Protein AF-A0A257SZE4-F1 (afdb_monomer)

pLDDT: mean 93.96, std 8.44, range [52.41, 98.81]

Secondary structure (DSSP, 8-state):
-----SEETTEE--EEEEE-TTT--EEEEEEEE-SSEEEEEEE-SSSS-EEEEEEESS-HHHHHHHHHHHHHHHHHHHHT-

Mean predicted aligned error: 3.01 Å

Sequence (81 aa):
EAVKESELAGEPITAKLTKAPGNNASIGGLKVVAGSGWFAARPSGTENIYKIYAESFKDQAHLDAIVDEAQRIVNNALAGS

Structure (mmCIF, N/CA/C/O backbone):
data_AF-A0A257SZE4-F1
#
_entry.id   AF-A0A257SZE4-F1
#
loop_
_atom_site.group_PDB
_atom_site.id
_atom_site.type_symbol
_atom_site.label_atom_id
_atom_site.label_alt_id
_atom_site.label_comp_id
_atom_site.label_asym_id
_atom_site.label_entity_id
_atom_site.label_seq_id
_atom_site.pdbx_PDB_ins_code
_atom_site.Cartn_x
_atom_site.Cartn_y
_atom_site.Cartn_z
_atom_site.occupancy
_atom_site.B_iso_or_equiv
_atom_site.auth_seq_id
_atom_site.auth_comp_id
_atom_site.auth_asym_id
_atom_site.auth_atom_id
_atom_site.pdbx_PDB_model_num
ATOM 1 N N . GLU A 1 1 ? -2.344 11.670 -10.722 1.00 58.97 1 GLU A N 1
ATOM 2 C CA . GLU A 1 1 ? -3.596 11.509 -9.946 1.00 58.97 1 GLU A CA 1
ATOM 3 C C . GLU A 1 1 ? -4.214 10.105 -10.076 1.00 58.97 1 GLU A C 1
ATOM 5 O O . GLU A 1 1 ? -5.427 9.970 -10.105 1.00 58.97 1 GLU A O 1
ATOM 10 N N . ALA A 1 2 ? -3.417 9.028 -10.133 1.00 73.50 2 ALA A N 1
ATOM 11 C CA . ALA A 1 2 ? -3.958 7.699 -10.463 1.00 73.50 2 ALA A CA 1
ATOM 12 C C . ALA A 1 2 ? -4.766 7.027 -9.330 1.00 73.50 2 ALA A C 1
ATOM 14 O O . ALA A 1 2 ? -5.602 6.177 -9.605 1.00 73.50 2 ALA A O 1
A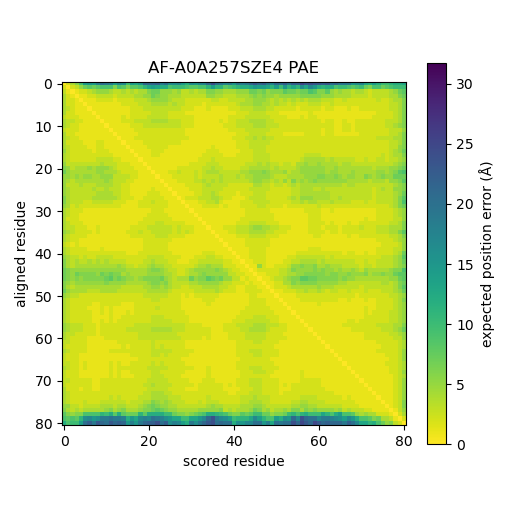TOM 15 N N . VAL A 1 3 ? -4.549 7.418 -8.069 1.00 86.19 3 VAL A N 1
ATOM 16 C CA . VAL A 1 3 ? -5.284 6.883 -6.909 1.00 86.19 3 VAL A CA 1
ATOM 17 C C . VAL A 1 3 ? -6.412 7.845 -6.550 1.00 86.19 3 VAL A C 1
ATOM 19 O O . VAL A 1 3 ? -6.142 8.938 -6.036 1.00 86.19 3 VAL A O 1
ATOM 22 N N . LYS A 1 4 ? -7.659 7.447 -6.808 1.00 90.56 4 LYS A N 1
ATOM 23 C CA . LYS A 1 4 ? -8.860 8.282 -6.603 1.00 90.56 4 LYS A CA 1
ATOM 24 C C . LYS A 1 4 ? -9.498 8.071 -5.235 1.00 90.56 4 LYS A C 1
ATOM 26 O O . LYS A 1 4 ? -10.180 8.953 -4.731 1.00 90.56 4 LYS A O 1
ATOM 31 N N . GLU A 1 5 ? -9.237 6.922 -4.635 1.00 93.88 5 GLU A N 1
ATOM 32 C CA . GLU A 1 5 ? -9.732 6.506 -3.336 1.00 93.88 5 GLU A CA 1
ATOM 33 C C . GLU A 1 5 ? -9.276 7.492 -2.250 1.00 93.88 5 GLU A C 1
ATOM 35 O O . GLU A 1 5 ? -8.150 8.010 -2.283 1.00 93.88 5 GLU A O 1
ATOM 40 N N . SER A 1 6 ? -10.174 7.788 -1.312 1.00 96.06 6 SER A N 1
ATOM 41 C CA . SER A 1 6 ? -9.930 8.667 -0.162 1.00 96.06 6 SER A CA 1
ATOM 42 C C . SER A 1 6 ? -9.608 7.899 1.117 1.00 96.06 6 SER A C 1
ATOM 44 O O . SER A 1 6 ? -9.113 8.499 2.067 1.00 96.06 6 SER A O 1
ATOM 46 N N . GLU A 1 7 ? -9.867 6.593 1.135 1.00 97.62 7 GLU A N 1
ATOM 47 C CA . GLU A 1 7 ? -9.722 5.721 2.298 1.00 97.62 7 GLU A CA 1
ATOM 48 C C . GLU A 1 7 ? -8.973 4.435 1.938 1.00 97.62 7 GLU A C 1
ATOM 50 O O . GLU A 1 7 ? -8.934 4.036 0.772 1.00 97.62 7 GLU A O 1
ATOM 55 N N . LEU A 1 8 ? -8.372 3.821 2.955 1.00 98.44 8 LEU A N 1
ATOM 56 C CA . LEU A 1 8 ? -7.746 2.506 2.920 1.00 98.44 8 LEU A CA 1
ATOM 57 C C . LEU A 1 8 ? -8.161 1.752 4.188 1.00 98.44 8 LEU A C 1
ATOM 59 O O . LEU A 1 8 ? -7.874 2.216 5.292 1.00 98.44 8 LEU A O 1
ATOM 63 N N . ALA A 1 9 ? -8.833 0.612 4.028 1.00 98.06 9 ALA A N 1
ATOM 64 C CA . ALA A 1 9 ? -9.358 -0.211 5.122 1.00 98.06 9 ALA A CA 1
ATOM 65 C C . ALA A 1 9 ? -10.236 0.584 6.119 1.00 98.06 9 ALA A C 1
ATOM 67 O O . ALA A 1 9 ? -10.151 0.421 7.337 1.00 98.06 9 ALA A O 1
ATOM 68 N N . GLY A 1 10 ? -11.079 1.477 5.586 1.00 97.56 10 GLY A N 1
ATOM 69 C CA . GLY A 1 10 ? -11.995 2.322 6.363 1.00 97.56 10 GLY A CA 1
ATOM 70 C C . GLY A 1 10 ? -11.333 3.491 7.101 1.00 97.56 10 GLY A C 1
ATOM 71 O O . GLY A 1 10 ? -11.978 4.135 7.928 1.00 97.56 10 GLY A O 1
ATOM 72 N N . GLU A 1 11 ? -10.056 3.776 6.833 1.00 98.25 11 GLU A N 1
ATOM 73 C CA . GLU A 1 11 ? -9.353 4.937 7.377 1.00 98.25 11 GLU A CA 1
ATOM 74 C C . GLU A 1 11 ? -8.980 5.945 6.286 1.00 98.25 11 GLU A C 1
ATOM 76 O O . GLU A 1 11 ? -8.573 5.537 5.197 1.00 98.25 11 GLU A O 1
ATOM 81 N N . PRO A 1 12 ? -9.023 7.261 6.567 1.00 98.25 12 PRO A N 1
ATOM 82 C CA . PRO A 1 12 ? -8.582 8.273 5.616 1.00 98.25 12 PRO A CA 1
ATOM 83 C C . PRO A 1 12 ? -7.134 8.061 5.163 1.00 98.25 12 PRO A C 1
ATOM 85 O O . PRO A 1 12 ? -6.222 7.886 5.977 1.00 98.25 12 PRO A O 1
ATOM 88 N N . ILE A 1 13 ? -6.907 8.151 3.852 1.00 98.06 13 ILE A N 1
ATOM 89 C CA . ILE A 1 13 ? -5.561 8.159 3.281 1.00 98.06 13 ILE A CA 1
ATOM 90 C C . ILE A 1 13 ? -4.884 9.482 3.639 1.00 98.06 13 ILE A C 1
ATOM 92 O O . ILE A 1 13 ? -5.341 10.561 3.262 1.00 98.06 13 ILE A O 1
ATOM 96 N N . THR A 1 14 ? -3.744 9.392 4.315 1.00 97.88 14 THR A N 1
ATOM 97 C CA . THR A 1 14 ? -2.937 10.537 4.750 1.00 97.88 14 THR A CA 1
ATOM 98 C C . THR A 1 14 ? -1.797 10.851 3.785 1.00 97.88 14 THR A C 1
ATOM 100 O O . THR A 1 14 ? -1.338 11.992 3.731 1.00 97.88 14 THR A O 1
ATOM 103 N N . ALA A 1 15 ? -1.346 9.876 2.983 1.00 96.88 15 ALA A N 1
ATOM 104 C CA . ALA A 1 15 ? -0.328 10.106 1.961 1.00 96.88 15 ALA A CA 1
ATOM 105 C C . ALA A 1 15 ? -0.452 9.168 0.751 1.00 96.88 15 ALA A C 1
ATOM 107 O O . ALA A 1 15 ? -0.752 7.982 0.883 1.00 96.88 15 ALA A O 1
ATOM 108 N N .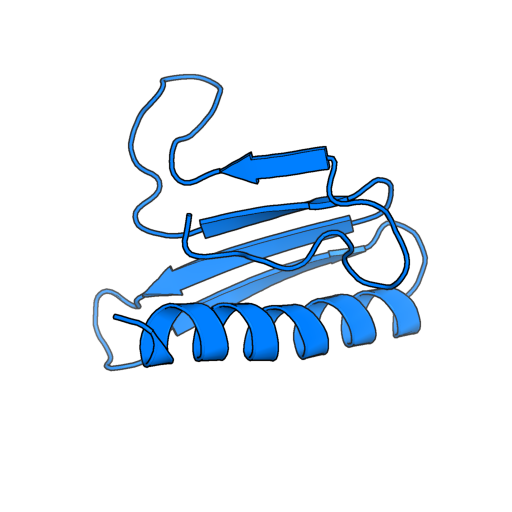 LYS A 1 16 ? -0.131 9.706 -0.432 1.00 96.19 16 LYS A N 1
ATOM 109 C CA . LYS A 1 16 ? 0.020 8.980 -1.704 1.00 96.19 16 LYS A CA 1
ATOM 110 C C . LYS A 1 16 ? 1.380 9.345 -2.294 1.00 96.19 16 LYS A C 1
ATOM 112 O O . LYS A 1 16 ? 1.581 10.470 -2.744 1.00 96.19 16 LYS A O 1
ATOM 117 N N . LEU A 1 17 ? 2.329 8.420 -2.250 1.00 95.62 17 LEU A N 1
ATOM 118 C CA . LEU A 1 17 ? 3.736 8.687 -2.530 1.00 95.62 17 LEU A CA 1
ATOM 119 C C . LEU A 1 17 ? 4.206 7.901 -3.754 1.00 95.62 17 LEU A C 1
ATOM 121 O O . LEU A 1 17 ? 4.055 6.685 -3.818 1.00 95.62 17 LEU A O 1
ATOM 125 N N . THR A 1 18 ? 4.841 8.594 -4.695 1.00 95.06 18 THR A N 1
ATOM 126 C CA . THR A 1 18 ? 5.617 7.997 -5.803 1.00 95.06 18 THR A CA 1
ATOM 127 C C . THR A 1 18 ? 7.115 8.294 -5.682 1.00 95.06 18 THR A C 1
ATOM 129 O O . THR A 1 18 ? 7.934 7.809 -6.465 1.00 95.06 18 THR A O 1
ATOM 132 N N . LYS A 1 19 ? 7.490 9.082 -4.669 1.00 96.00 19 LYS A N 1
ATOM 133 C CA . LYS A 1 19 ? 8.863 9.443 -4.319 1.00 96.00 19 LYS A CA 1
ATOM 134 C C . LYS A 1 19 ? 9.087 9.230 -2.826 1.00 96.00 19 LYS A C 1
ATOM 136 O O . LYS A 1 19 ? 8.161 9.380 -2.030 1.00 96.00 19 LYS A O 1
ATOM 141 N N . ALA A 1 20 ? 10.308 8.871 -2.453 1.00 94.69 20 ALA A N 1
ATOM 142 C CA . ALA A 1 20 ? 10.691 8.667 -1.066 1.00 94.69 20 ALA A CA 1
ATOM 143 C C . ALA A 1 20 ? 10.819 10.026 -0.347 1.00 94.69 20 ALA A C 1
ATOM 145 O O . ALA A 1 20 ? 11.547 10.891 -0.835 1.00 94.69 20 ALA A O 1
ATOM 146 N N . PRO A 1 21 ? 10.186 10.230 0.824 1.00 93.00 21 PRO A N 1
ATOM 147 C CA . PRO A 1 21 ? 10.235 11.516 1.527 1.00 93.00 21 PRO A CA 1
ATOM 148 C C . PRO A 1 21 ? 11.643 11.951 1.959 1.00 93.00 21 PRO A C 1
ATOM 150 O O . PRO A 1 21 ? 11.929 13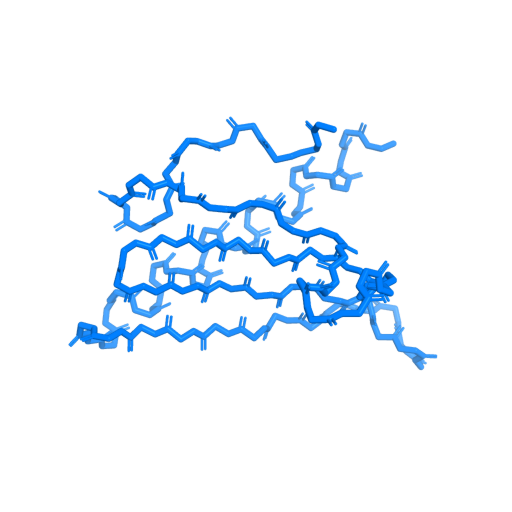.140 1.991 1.00 93.00 21 PRO A O 1
ATOM 153 N N . GLY A 1 22 ? 12.531 10.999 2.272 1.00 95.50 22 GLY A N 1
ATOM 154 C CA . GLY A 1 22 ? 13.863 11.305 2.809 1.00 95.50 22 GLY A CA 1
ATOM 155 C C . GLY A 1 22 ? 14.860 11.869 1.792 1.00 95.50 22 GLY A C 1
ATOM 156 O O . GLY A 1 22 ? 15.790 12.565 2.182 1.00 95.50 22 GLY A O 1
ATOM 157 N N . ASN A 1 23 ? 14.696 11.577 0.497 1.00 96.00 23 ASN A N 1
ATOM 158 C CA . ASN A 1 23 ? 15.647 11.996 -0.544 1.00 96.00 23 ASN A CA 1
ATOM 159 C C . ASN A 1 23 ? 14.994 12.387 -1.881 1.00 96.00 23 ASN A C 1
ATOM 161 O O . ASN A 1 23 ? 15.698 12.644 -2.855 1.00 96.00 23 ASN A O 1
ATOM 165 N N . ASN A 1 24 ? 13.662 12.406 -1.952 1.00 94.44 24 ASN A N 1
ATOM 166 C CA . ASN A 1 24 ? 12.874 12.722 -3.144 1.00 94.44 24 ASN A CA 1
ATOM 167 C C . ASN A 1 24 ? 13.147 11.823 -4.371 1.00 94.44 24 ASN A C 1
ATOM 169 O O . ASN A 1 24 ? 12.724 12.145 -5.486 1.00 94.44 24 ASN A O 1
ATOM 173 N N . ALA A 1 25 ? 13.830 10.689 -4.196 1.00 96.50 25 ALA A N 1
ATOM 174 C CA . ALA A 1 25 ? 14.056 9.732 -5.271 1.00 96.50 25 ALA A CA 1
ATOM 175 C C . ALA A 1 25 ? 12.746 9.019 -5.632 1.00 96.50 25 ALA A C 1
ATOM 177 O O . ALA A 1 25 ? 11.927 8.733 -4.758 1.00 96.50 25 ALA A O 1
ATOM 178 N N . SER A 1 26 ? 12.545 8.704 -6.915 1.00 95.75 26 SER A N 1
ATOM 179 C CA . SER A 1 26 ? 11.411 7.873 -7.342 1.00 95.75 26 SER A CA 1
ATOM 180 C C . SER A 1 26 ? 11.493 6.494 -6.691 1.00 95.75 26 SER A C 1
ATOM 182 O O . SER A 1 26 ? 12.551 5.866 -6.705 1.00 95.75 26 SER A O 1
ATOM 184 N N . ILE A 1 27 ? 10.375 5.999 -6.157 1.00 93.75 27 ILE A N 1
ATOM 185 C CA . ILE A 1 27 ? 10.311 4.635 -5.604 1.00 93.75 27 ILE A CA 1
ATOM 186 C C . ILE A 1 27 ? 10.022 3.586 -6.686 1.00 93.75 27 ILE A C 1
ATOM 188 O O . ILE A 1 27 ? 10.032 2.385 -6.406 1.00 93.75 27 ILE A O 1
ATOM 192 N N . GLY A 1 28 ? 9.765 4.025 -7.926 1.00 92.75 28 GLY A N 1
ATOM 193 C CA . GLY A 1 28 ? 9.391 3.144 -9.032 1.00 92.75 28 GLY A CA 1
ATOM 194 C C . GLY A 1 28 ? 8.105 2.378 -8.729 1.00 92.75 28 GLY A C 1
ATOM 195 O O . GLY A 1 28 ? 8.073 1.161 -8.868 1.00 92.75 28 GLY A O 1
ATOM 196 N N . GLY A 1 29 ? 7.089 3.072 -8.216 1.00 94.00 29 GLY A N 1
ATOM 197 C CA . GLY A 1 29 ? 5.839 2.473 -7.766 1.00 94.00 29 GLY A CA 1
ATOM 198 C C . GLY A 1 29 ? 4.977 3.461 -6.987 1.00 94.00 29 GLY A C 1
ATOM 199 O O . GLY A 1 29 ? 5.128 4.677 -7.123 1.00 94.00 29 GLY A O 1
ATOM 200 N N . LEU A 1 30 ? 4.097 2.919 -6.151 1.00 95.38 30 LEU A N 1
ATOM 201 C CA . LEU A 1 30 ? 3.151 3.664 -5.327 1.00 95.38 30 LEU A CA 1
ATOM 202 C C . LEU A 1 30 ? 3.262 3.208 -3.872 1.00 95.38 30 LEU A C 1
ATOM 204 O O . LEU A 1 30 ? 3.360 2.014 -3.612 1.00 95.38 30 LEU A O 1
ATOM 208 N N . LYS A 1 31 ? 3.182 4.145 -2.929 1.00 97.44 31 LYS A N 1
ATOM 209 C CA . LYS A 1 31 ? 2.906 3.871 -1.518 1.00 97.44 31 LYS A CA 1
ATOM 210 C C . LYS A 1 31 ? 1.693 4.680 -1.067 1.00 97.44 31 LYS A C 1
ATOM 212 O O . LYS A 1 31 ? 1.641 5.884 -1.311 1.00 97.44 31 LYS A O 1
ATOM 217 N N . VAL A 1 32 ? 0.743 4.030 -0.405 1.00 97.94 32 VAL A N 1
ATOM 218 C CA . VAL A 1 32 ? -0.448 4.654 0.186 1.00 97.94 32 VAL A CA 1
ATOM 219 C C . VAL A 1 32 ? -0.415 4.420 1.687 1.00 97.94 32 VAL A C 1
ATOM 221 O O . VAL A 1 32 ? -0.109 3.316 2.133 1.00 97.94 32 VAL A O 1
ATOM 224 N N . VAL A 1 33 ? -0.686 5.468 2.457 1.00 98.31 33 VAL A N 1
ATOM 225 C CA . VAL A 1 33 ? -0.596 5.458 3.920 1.00 98.31 33 VAL A CA 1
ATOM 226 C C . VAL A 1 33 ? -1.921 5.921 4.512 1.00 98.31 33 VAL A C 1
ATOM 228 O O . VAL A 1 33 ? -2.465 6.927 4.057 1.00 98.31 33 VAL A O 1
ATOM 231 N N . ALA A 1 34 ? -2.407 5.200 5.518 1.00 98.50 34 ALA A N 1
ATOM 232 C CA . ALA A 1 34 ? -3.516 5.568 6.393 1.00 98.50 34 ALA A CA 1
ATOM 233 C C . ALA A 1 34 ? -3.035 5.599 7.857 1.00 98.50 34 ALA A C 1
ATOM 235 O O . ALA A 1 34 ? -1.841 5.442 8.121 1.00 98.50 34 ALA A O 1
ATOM 236 N N . GLY A 1 35 ? -3.935 5.849 8.811 1.00 98.44 35 GLY A N 1
ATOM 237 C CA . GLY A 1 35 ? -3.573 6.010 10.223 1.00 98.44 35 GLY A CA 1
ATOM 238 C C . GLY A 1 35 ? -2.942 4.758 10.839 1.00 98.44 35 GLY A C 1
ATOM 239 O O . GLY A 1 35 ? -1.898 4.855 11.479 1.00 98.44 35 GLY A O 1
ATOM 240 N N . SER A 1 36 ? -3.535 3.587 10.598 1.00 98.44 36 SER A N 1
ATOM 241 C CA . SER A 1 36 ? -3.126 2.317 11.222 1.00 98.44 36 SER A CA 1
ATOM 242 C C . SER A 1 36 ? -2.553 1.294 10.241 1.00 98.44 36 SER A C 1
ATOM 244 O O . SER A 1 36 ? -2.488 0.101 10.548 1.00 98.44 36 SER A O 1
ATOM 246 N N . GLY A 1 37 ? -2.149 1.719 9.046 1.00 98.62 37 GLY A N 1
ATOM 247 C CA . GLY A 1 37 ? -1.584 0.810 8.058 1.00 98.62 37 GLY A CA 1
ATOM 248 C C . GLY A 1 37 ? -1.209 1.475 6.745 1.00 98.62 37 GLY A C 1
ATOM 249 O O . GLY A 1 37 ? -1.486 2.650 6.498 1.00 98.62 37 GLY A O 1
ATOM 250 N N . TRP A 1 38 ? -0.531 0.713 5.898 1.00 98.81 38 TRP A N 1
ATOM 251 C CA . TRP A 1 38 ? -0.069 1.180 4.598 1.00 98.81 38 TRP A CA 1
ATOM 252 C C . TRP A 1 38 ? 0.121 0.012 3.636 1.00 98.81 38 TRP A C 1
ATOM 254 O O . TRP A 1 38 ? 0.299 -1.133 4.052 1.00 98.81 38 TRP A O 1
ATOM 264 N N . PHE A 1 39 ? 0.162 0.323 2.340 1.00 98.75 39 PHE A N 1
ATOM 265 C CA . PHE A 1 39 ? 0.688 -0.595 1.335 1.00 98.75 39 PHE A CA 1
ATOM 266 C C . PHE A 1 39 ? 1.643 0.110 0.371 1.00 98.75 39 PHE A C 1
ATOM 268 O O . PHE A 1 39 ? 1.590 1.329 0.184 1.00 98.75 39 PHE A O 1
ATOM 275 N N . ALA A 1 40 ? 2.528 -0.662 -0.251 1.00 98.19 40 ALA A N 1
ATOM 276 C CA . ALA A 1 40 ? 3.363 -0.230 -1.357 1.00 98.19 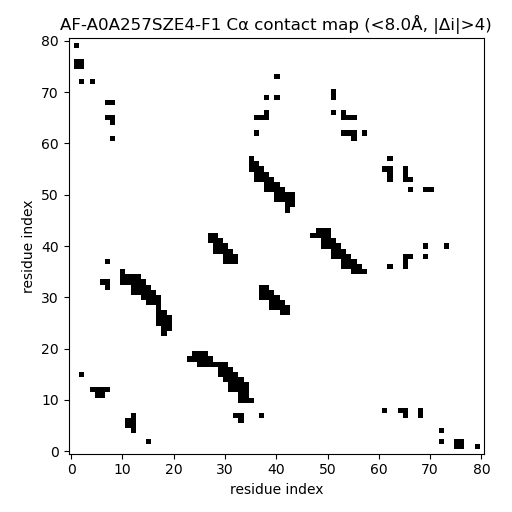40 ALA A CA 1
ATOM 277 C C . ALA A 1 40 ? 3.337 -1.258 -2.489 1.00 98.19 40 ALA A C 1
ATOM 279 O O . ALA A 1 40 ? 3.493 -2.452 -2.248 1.00 98.19 40 ALA A O 1
ATOM 280 N N . ALA A 1 41 ? 3.187 -0.783 -3.722 1.00 97.00 41 ALA A N 1
ATOM 281 C CA . ALA A 1 41 ? 3.150 -1.597 -4.926 1.00 97.00 41 ALA A CA 1
ATOM 282 C C . ALA A 1 41 ? 4.282 -1.206 -5.878 1.00 97.00 41 ALA A C 1
ATOM 284 O O . ALA A 1 41 ? 4.486 -0.019 -6.160 1.00 97.00 41 ALA A O 1
ATOM 285 N N . ARG A 1 42 ? 5.024 -2.201 -6.377 1.00 95.31 42 ARG A N 1
ATOM 286 C CA . ARG A 1 42 ? 6.123 -2.006 -7.338 1.00 95.31 42 ARG A CA 1
ATOM 287 C C . ARG A 1 42 ? 6.115 -3.109 -8.402 1.00 95.31 42 ARG A C 1
ATOM 289 O O . ARG A 1 42 ? 5.918 -4.271 -8.037 1.00 95.31 42 ARG A O 1
ATOM 296 N N . PRO A 1 43 ? 6.353 -2.793 -9.688 1.00 92.88 43 PRO A N 1
ATOM 297 C CA . PRO A 1 43 ? 6.541 -3.813 -10.711 1.00 92.88 43 PRO A CA 1
ATOM 298 C C . PRO A 1 43 ? 7.787 -4.649 -10.398 1.00 92.88 43 PRO A C 1
ATOM 300 O O . PRO A 1 43 ? 8.784 -4.142 -9.874 1.00 92.88 43 PRO A O 1
ATOM 303 N N . SER A 1 44 ? 7.727 -5.943 -10.698 1.00 92.12 44 SER A N 1
ATOM 304 C CA . SER A 1 44 ? 8.896 -6.815 -10.636 1.00 92.12 44 SER A CA 1
ATOM 305 C C . SER A 1 44 ? 9.884 -6.434 -11.741 1.00 92.12 44 SER A C 1
ATOM 307 O O . SER A 1 44 ? 9.491 -6.048 -12.837 1.00 92.12 44 SER A O 1
ATOM 309 N N . GLY A 1 45 ? 11.183 -6.535 -11.453 1.00 91.44 45 GLY A N 1
ATOM 310 C CA . GLY A 1 45 ? 12.235 -6.259 -12.438 1.00 91.44 45 GLY A CA 1
ATOM 311 C C . GLY A 1 45 ? 12.545 -7.437 -13.365 1.00 91.44 45 GLY A C 1
ATOM 312 O O . GLY A 1 45 ? 13.312 -7.274 -14.307 1.00 91.44 45 GLY A O 1
ATOM 313 N N . THR A 1 46 ? 11.997 -8.621 -13.082 1.00 93.81 46 THR A N 1
ATOM 314 C CA . THR A 1 46 ? 12.354 -9.882 -13.759 1.00 93.81 46 THR A CA 1
ATOM 315 C C . THR A 1 46 ? 11.165 -10.609 -14.374 1.00 93.81 46 THR A C 1
ATOM 317 O O . THR A 1 46 ? 11.343 -11.422 -15.272 1.00 93.81 46 THR A O 1
ATOM 320 N N . GLU A 1 47 ? 9.955 -10.342 -13.892 1.00 94.25 47 GLU A N 1
ATOM 321 C CA . GLU A 1 47 ? 8.742 -11.081 -14.242 1.00 94.25 47 GLU A CA 1
ATOM 322 C C . GLU A 1 47 ? 7.616 -10.093 -14.548 1.00 94.25 47 GLU A C 1
ATOM 324 O O . GLU A 1 47 ? 7.601 -8.987 -14.008 1.00 94.25 47 GLU A O 1
ATOM 329 N N . ASN A 1 48 ? 6.644 -10.495 -15.370 1.00 90.75 48 ASN A N 1
ATOM 330 C CA . ASN A 1 48 ? 5.478 -9.667 -15.687 1.00 90.75 48 ASN A CA 1
ATOM 331 C C . ASN A 1 48 ? 4.425 -9.710 -14.561 1.00 90.75 48 ASN A C 1
ATOM 333 O O . ASN A 1 48 ? 3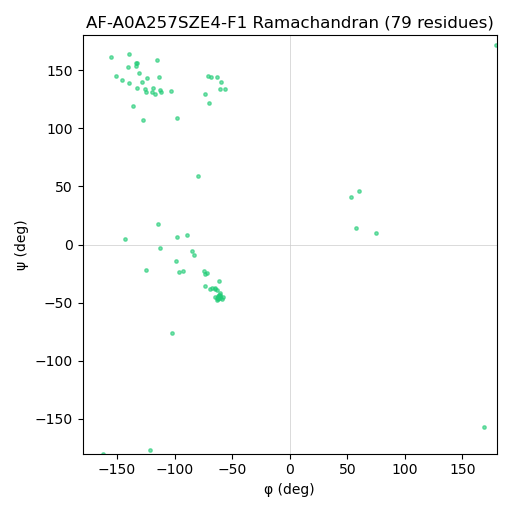.294 -10.149 -14.755 1.00 90.75 48 ASN A O 1
ATOM 337 N N . ILE A 1 49 ? 4.841 -9.308 -13.362 1.00 92.31 49 ILE A N 1
ATOM 338 C CA . ILE A 1 49 ? 4.030 -9.236 -12.142 1.00 92.31 49 ILE A CA 1
ATOM 339 C C . ILE A 1 49 ? 4.380 -7.957 -11.377 1.00 92.31 49 ILE A C 1
ATOM 341 O O . ILE A 1 49 ? 5.444 -7.366 -11.573 1.00 92.31 49 ILE A O 1
ATOM 345 N N . TYR A 1 50 ? 3.527 -7.560 -10.438 1.00 93.44 50 TYR A N 1
ATOM 346 C CA . TYR A 1 50 ? 3.869 -6.572 -9.417 1.00 93.44 50 TYR A CA 1
ATOM 347 C C . TYR A 1 50 ? 3.847 -7.200 -8.025 1.00 93.44 50 TYR A C 1
ATOM 349 O O . TYR A 1 50 ? 3.232 -8.240 -7.802 1.00 93.44 50 TYR A O 1
ATOM 357 N N . LYS A 1 51 ? 4.547 -6.565 -7.085 1.00 95.94 51 LYS A N 1
ATOM 358 C CA . LYS A 1 51 ? 4.624 -6.977 -5.681 1.00 95.94 51 LYS A CA 1
ATOM 359 C C . LYS A 1 51 ? 3.914 -5.946 -4.821 1.00 95.94 51 LYS A C 1
ATOM 361 O O . LYS A 1 51 ? 4.191 -4.753 -4.967 1.00 95.94 51 LYS A O 1
ATOM 366 N N . ILE A 1 52 ? 3.045 -6.416 -3.931 1.00 97.44 52 ILE A N 1
ATOM 367 C CA . ILE A 1 52 ? 2.450 -5.617 -2.860 1.00 97.44 52 ILE A CA 1
ATOM 368 C C . ILE A 1 52 ? 3.152 -5.965 -1.550 1.00 97.44 52 ILE A C 1
ATOM 370 O O . ILE A 1 52 ? 3.324 -7.133 -1.209 1.00 97.44 52 ILE A O 1
ATOM 374 N N . TYR A 1 53 ? 3.538 -4.927 -0.822 1.00 98.38 53 TYR A N 1
ATOM 375 C CA . TYR A 1 53 ? 3.948 -4.988 0.573 1.00 98.38 53 TYR A CA 1
ATOM 376 C C . TYR A 1 53 ? 2.894 -4.244 1.378 1.00 98.38 53 TYR A C 1
ATOM 378 O O . TYR A 1 53 ? 2.523 -3.139 0.987 1.00 98.38 53 TYR A O 1
ATOM 386 N N . ALA A 1 54 ? 2.422 -4.819 2.475 1.00 98.62 54 ALA A N 1
ATOM 387 C CA . ALA A 1 54 ? 1.403 -4.211 3.316 1.00 98.62 54 ALA A CA 1
ATOM 388 C C . ALA A 1 54 ? 1.713 -4.457 4.789 1.00 98.62 54 ALA A C 1
ATOM 390 O O . ALA A 1 54 ? 2.357 -5.445 5.141 1.00 98.62 54 ALA A O 1
ATOM 391 N N . GLU A 1 55 ? 1.247 -3.549 5.634 1.00 98.75 55 GLU A N 1
ATOM 392 C CA . GLU A 1 55 ? 1.365 -3.654 7.082 1.00 98.75 55 GLU A CA 1
ATOM 393 C C . GLU A 1 55 ? 0.128 -3.041 7.741 1.00 98.75 55 GLU A C 1
ATOM 395 O O . GLU A 1 55 ? -0.380 -2.004 7.301 1.00 98.75 55 GLU A O 1
ATOM 400 N N . SER A 1 56 ? -0.330 -3.679 8.817 1.00 98.75 56 SER A N 1
ATOM 401 C CA . SER A 1 56 ? -1.355 -3.160 9.717 1.00 98.75 56 SER A CA 1
ATOM 402 C C . SER A 1 56 ? -0.826 -3.132 11.146 1.00 98.75 56 SER A C 1
ATOM 404 O O . SER A 1 56 ? -0.135 -4.049 11.581 1.00 98.75 56 SER A O 1
ATOM 406 N N . PHE A 1 57 ? -1.220 -2.096 11.882 1.00 98.56 57 PHE A N 1
ATOM 407 C CA . PHE A 1 57 ? -0.981 -1.939 13.316 1.00 98.56 57 PHE A CA 1
ATOM 408 C C . PHE A 1 57 ? -2.189 -2.357 14.174 1.00 98.56 57 PHE A C 1
ATOM 410 O O . PHE A 1 57 ? -2.178 -2.130 15.382 1.00 98.56 57 PHE A O 1
ATOM 417 N N . LYS A 1 58 ? -3.242 -2.927 13.570 1.00 98.31 58 LYS A N 1
ATOM 418 C CA . LYS A 1 58 ? -4.463 -3.360 14.267 1.00 98.31 58 LYS A CA 1
ATOM 419 C C . LYS A 1 58 ? -4.481 -4.870 14.472 1.00 98.31 58 LYS A C 1
ATOM 421 O O . LYS A 1 58 ? -4.234 -5.341 15.577 1.00 98.31 58 LYS A O 1
ATOM 426 N N . ASP A 1 59 ? -4.772 -5.618 13.413 1.00 98.44 59 ASP A N 1
ATOM 427 C CA . ASP A 1 59 ? -4.893 -7.073 13.432 1.00 98.44 59 ASP A CA 1
ATOM 428 C C . ASP A 1 59 ? -4.799 -7.660 12.010 1.00 98.44 59 ASP A C 1
ATOM 430 O O . ASP A 1 59 ? -4.621 -6.940 11.022 1.00 98.44 59 ASP A O 1
ATOM 434 N N . GLN A 1 60 ? -4.901 -8.989 11.912 1.00 98.62 60 GLN A N 1
ATOM 435 C CA . GLN A 1 60 ? -4.830 -9.706 10.639 1.00 98.62 60 GLN A CA 1
ATOM 436 C C . GLN A 1 60 ? -6.005 -9.373 9.710 1.00 98.62 60 GLN A C 1
ATOM 438 O O . GLN A 1 60 ? -5.789 -9.206 8.516 1.00 98.62 60 GLN A O 1
ATOM 443 N N . ALA A 1 61 ? -7.223 -9.216 10.237 1.00 98.62 61 ALA A N 1
ATOM 444 C CA . ALA A 1 61 ? -8.393 -8.910 9.414 1.00 98.62 61 ALA A CA 1
ATOM 445 C C . ALA A 1 61 ? -8.258 -7.533 8.744 1.00 98.62 61 ALA A C 1
ATOM 447 O O . ALA A 1 61 ? -8.612 -7.353 7.580 1.00 98.62 61 ALA A O 1
ATOM 448 N N . HIS A 1 62 ? -7.686 -6.563 9.457 1.00 98.69 62 HIS A N 1
ATOM 449 C CA . HIS A 1 62 ? -7.361 -5.261 8.897 1.00 98.69 62 HIS A CA 1
ATOM 450 C C . HIS A 1 62 ? -6.223 -5.331 7.870 1.00 98.69 62 HIS A C 1
ATOM 452 O O . HIS A 1 62 ? -6.263 -4.618 6.869 1.00 98.69 62 HIS A O 1
ATOM 458 N N . LEU A 1 63 ? -5.202 -6.168 8.089 1.00 98.81 63 LEU A N 1
ATOM 459 C CA . LEU A 1 63 ? -4.154 -6.397 7.089 1.00 98.81 63 LEU A CA 1
ATOM 460 C C . LEU A 1 63 ? -4.731 -7.002 5.801 1.00 98.81 63 LEU A C 1
ATOM 462 O O . LEU A 1 63 ? -4.407 -6.518 4.718 1.00 98.81 63 LEU A O 1
ATOM 466 N N . ASP A 1 64 ? -5.610 -7.996 5.916 1.00 98.62 64 ASP A N 1
ATOM 467 C CA . ASP A 1 64 ? -6.262 -8.634 4.770 1.00 98.62 64 ASP A CA 1
ATOM 468 C C . ASP A 1 64 ? -7.084 -7.605 3.973 1.00 98.62 64 ASP A C 1
ATOM 470 O O . ASP A 1 64 ? -6.941 -7.505 2.755 1.00 98.62 64 ASP A O 1
ATOM 474 N N . ALA A 1 65 ? -7.833 -6.735 4.665 1.00 98.62 65 ALA A N 1
ATOM 475 C CA . ALA A 1 65 ? -8.553 -5.629 4.033 1.00 98.62 65 ALA A CA 1
ATOM 476 C C . ALA A 1 65 ? -7.619 -4.644 3.299 1.00 98.62 65 ALA A C 1
ATOM 478 O O . ALA A 1 65 ? -7.921 -4.225 2.180 1.00 98.62 65 ALA A O 1
ATOM 479 N N . ILE A 1 66 ? -6.462 -4.296 3.885 1.00 98.81 66 ILE A N 1
ATOM 480 C CA . ILE A 1 66 ? -5.454 -3.459 3.210 1.00 98.81 66 ILE A CA 1
ATOM 481 C C . ILE A 1 66 ? -4.964 -4.137 1.927 1.00 98.81 66 ILE A C 1
ATOM 483 O O . ILE A 1 66 ? -4.824 -3.463 0.908 1.00 98.81 66 ILE A O 1
ATOM 487 N N . VAL A 1 67 ? -4.671 -5.439 1.965 1.00 98.62 67 VAL A N 1
ATOM 488 C CA . VAL A 1 67 ? -4.149 -6.185 0.809 1.00 98.62 67 VAL A CA 1
ATOM 489 C C . VAL A 1 67 ? -5.183 -6.247 -0.317 1.00 98.62 67 VAL A C 1
ATOM 491 O O . VAL A 1 67 ? -4.845 -5.953 -1.469 1.00 98.62 67 VAL A O 1
ATOM 494 N N . ASP A 1 68 ? -6.439 -6.547 0.009 1.00 98.25 68 ASP A N 1
ATOM 495 C CA . ASP A 1 68 ? -7.535 -6.608 -0.962 1.00 98.25 68 ASP A CA 1
ATOM 496 C C . ASP A 1 68 ? -7.779 -5.247 -1.631 1.00 98.25 68 ASP A C 1
ATOM 498 O O . ASP A 1 68 ? -7.867 -5.133 -2.861 1.00 98.25 68 ASP A O 1
ATOM 502 N N . GLU A 1 69 ? -7.834 -4.178 -0.835 1.00 98.12 69 GLU A N 1
ATOM 503 C CA . GLU A 1 69 ? -8.007 -2.828 -1.363 1.00 98.12 69 GLU A CA 1
ATOM 504 C C . GLU A 1 69 ? -6.790 -2.358 -2.164 1.00 98.12 69 GLU A C 1
ATOM 506 O O . GLU A 1 69 ? -6.964 -1.718 -3.204 1.00 98.12 69 GLU A O 1
ATOM 511 N N . ALA A 1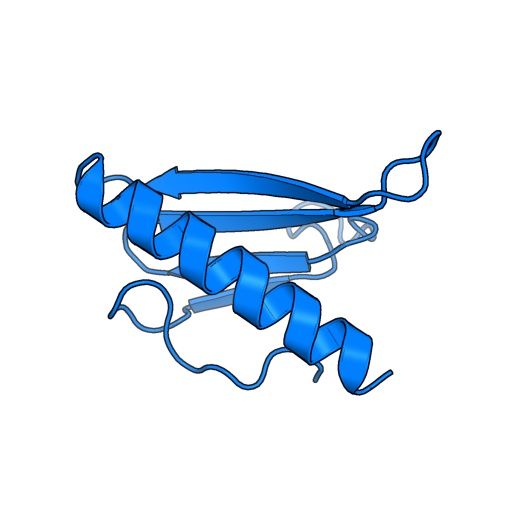 70 ? -5.573 -2.707 -1.741 1.00 97.75 70 ALA A N 1
ATOM 512 C CA . ALA A 1 70 ? -4.347 -2.395 -2.467 1.00 97.75 70 ALA A CA 1
ATOM 513 C C . ALA A 1 70 ? -4.361 -2.999 -3.876 1.00 97.75 70 ALA A C 1
ATOM 515 O O . ALA A 1 70 ? -4.081 -2.292 -4.848 1.00 97.75 70 ALA A O 1
ATOM 516 N N . GLN A 1 71 ? -4.742 -4.274 -4.003 1.00 96.31 71 GLN A N 1
ATOM 517 C CA . GLN A 1 71 ? -4.874 -4.952 -5.294 1.00 96.31 71 GLN A CA 1
ATOM 518 C C . GLN A 1 71 ? -5.871 -4.213 -6.201 1.00 96.31 71 GLN A C 1
ATOM 520 O O . GLN A 1 71 ? -5.582 -3.950 -7.372 1.00 96.31 71 GLN A O 1
ATOM 525 N N . ARG A 1 72 ? -7.029 -3.813 -5.658 1.00 95.38 72 ARG A N 1
ATOM 526 C CA . ARG A 1 72 ? -8.045 -3.048 -6.396 1.00 95.38 72 ARG A CA 1
ATOM 527 C C . ARG A 1 72 ? -7.526 -1.679 -6.841 1.00 95.38 72 ARG A C 1
ATOM 529 O O . ARG A 1 72 ? -7.682 -1.330 -8.009 1.00 95.38 72 ARG A O 1
ATOM 536 N N . ILE A 1 73 ? -6.887 -0.927 -5.945 1.00 94.75 73 ILE A N 1
ATOM 537 C CA . ILE A 1 73 ? -6.338 0.407 -6.236 1.00 94.75 73 ILE A CA 1
ATOM 538 C C . ILE A 1 73 ? -5.281 0.326 -7.343 1.00 94.75 73 ILE A C 1
ATOM 540 O O . ILE A 1 73 ? -5.306 1.120 -8.284 1.00 94.75 73 ILE A O 1
ATOM 544 N N . VAL A 1 74 ? -4.363 -0.643 -7.264 1.00 93.06 74 VAL A N 1
ATOM 545 C CA . VAL A 1 74 ? -3.318 -0.834 -8.280 1.00 93.06 74 VAL A CA 1
ATOM 546 C C . VAL A 1 74 ? -3.937 -1.193 -9.629 1.00 93.06 74 VAL A C 1
ATOM 548 O O . VAL A 1 74 ? -3.586 -0.584 -10.638 1.00 93.06 74 VAL A O 1
ATOM 551 N N . ASN A 1 75 ? -4.899 -2.116 -9.657 1.00 91.25 75 ASN A N 1
ATOM 552 C CA . ASN A 1 75 ? -5.588 -2.491 -10.891 1.00 91.25 75 ASN A CA 1
ATOM 553 C C . ASN A 1 75 ? -6.334 -1.302 -11.521 1.00 91.25 75 ASN A C 1
ATOM 555 O O . ASN A 1 75 ? -6.226 -1.089 -12.727 1.00 91.25 75 ASN A O 1
ATOM 559 N N . ASN A 1 76 ? -7.033 -0.495 -10.717 1.00 90.31 76 ASN A N 1
ATOM 560 C CA . ASN A 1 76 ? -7.724 0.711 -11.185 1.00 90.31 76 ASN A CA 1
ATOM 561 C C . ASN A 1 76 ? -6.747 1.727 -11.790 1.00 90.31 76 ASN A C 1
ATOM 563 O O . ASN A 1 76 ? -7.014 2.294 -12.851 1.00 90.31 76 ASN A O 1
ATOM 567 N N . ALA A 1 77 ? -5.606 1.944 -11.130 1.00 86.19 77 ALA A N 1
ATOM 568 C CA . ALA A 1 77 ? -4.574 2.857 -11.605 1.00 86.19 77 ALA A CA 1
ATOM 569 C C . ALA A 1 77 ? -3.979 2.404 -12.951 1.00 86.19 77 ALA A C 1
ATOM 571 O O . ALA A 1 77 ? -3.749 3.237 -13.825 1.00 86.19 77 ALA A O 1
ATOM 572 N N . LEU A 1 78 ? -3.772 1.096 -13.135 1.00 83.50 78 LEU A N 1
ATOM 573 C CA . LEU A 1 78 ? -3.260 0.521 -14.383 1.00 83.50 78 LEU A CA 1
ATOM 574 C C . LEU A 1 78 ? -4.302 0.513 -15.511 1.00 83.50 78 LEU A C 1
ATOM 576 O O . LEU A 1 78 ? -3.943 0.724 -16.662 1.00 83.50 78 LEU A O 1
ATOM 580 N N . ALA A 1 79 ? -5.584 0.299 -15.204 1.00 78.06 79 ALA A N 1
ATOM 581 C CA . ALA A 1 79 ? -6.656 0.278 -16.203 1.00 78.06 79 ALA A CA 1
ATOM 582 C C . ALA A 1 79 ? -6.996 1.669 -16.76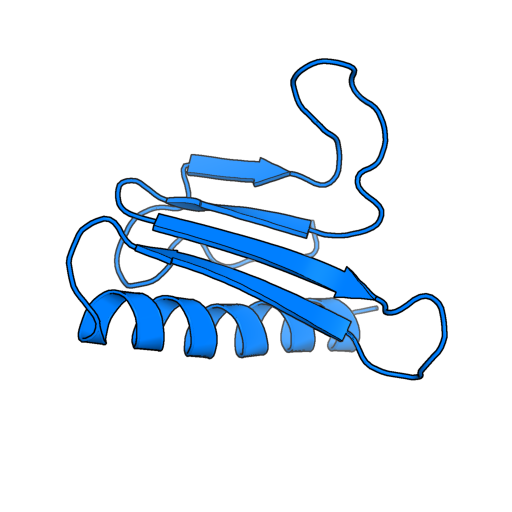9 1.00 78.06 79 ALA A C 1
ATOM 584 O O . ALA A 1 79 ? -7.536 1.773 -17.866 1.00 78.06 79 ALA A O 1
ATOM 585 N N . GLY A 1 80 ? -6.710 2.734 -16.015 1.00 61.06 80 GLY A N 1
ATOM 586 C CA . GLY A 1 80 ? -6.850 4.120 -16.472 1.00 61.06 80 GLY A C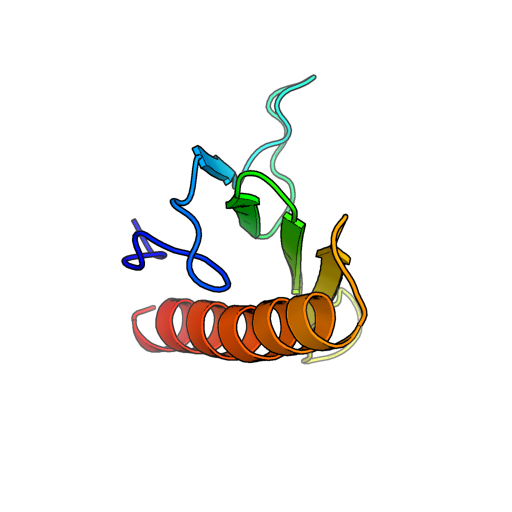A 1
ATOM 587 C C . GLY A 1 80 ? -5.602 4.700 -17.150 1.00 61.06 80 GLY A C 1
ATOM 588 O O . GLY A 1 80 ? -5.570 5.914 -17.351 1.00 61.06 80 GLY A O 1
ATOM 589 N N . SER A 1 81 ? -4.581 3.872 -17.411 1.00 52.41 81 SER A N 1
ATOM 590 C CA . SER A 1 81 ? -3.316 4.252 -18.063 1.00 52.41 81 SER A CA 1
ATOM 591 C C . SER A 1 81 ? -3.373 4.121 -19.582 1.00 52.41 81 SER A C 1
ATOM 593 O O . SER A 1 81 ? -4.096 3.226 -20.072 1.00 52.41 81 SER A O 1
#

Radius of gyration: 12.4 Å; Cα contacts (8 Å, |Δi|>4): 131; chains: 1; bounding box: 28×24×32 Å

Foldseek 3Di:
DLQPDQDALPFGWPDWDQADPVPRHGPQWIKIDGDFKIKTWHQDPPDRDIDIDIDGNPDDVSRVSRVVVVVVSVVSSVVVD

Nearest PDB structures (foldseek):
  3olp-assembly1_B  TM=9.965E-01  e=5.762E-09  Salmonella enterica subsp. enterica serovar Typhimurium
  2z0f-assembly1_B  TM=9.833E-01  e=6.927E-09  Thermus thermophilus HB8
  2z0f-assembly1_A  TM=9.743E-01  e=8.329E-09  Thermus thermophilus HB8
  1evj-assembly2_D  TM=4.500E-01  e=8.893E-01  Zymomonas mobilis
  1rye-assembly1_C  TM=4.477E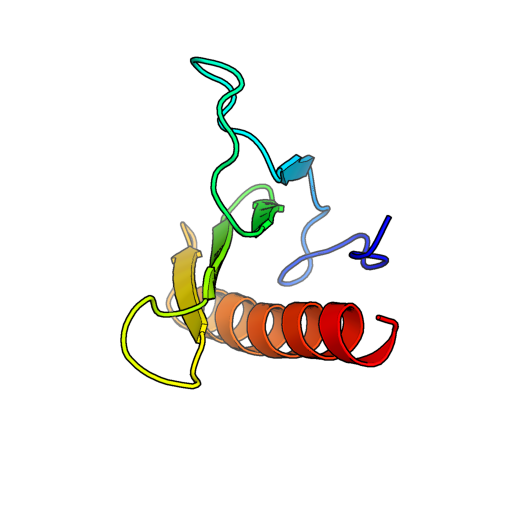-01  e=1.454E+00  Zymomonas mobilis

Solvent-accessible surface area (backbone atoms only — not comparable to full-atom values): 4761 Å² total; per-residue (Å²): 129,65,75,80,74,62,56,51,72,91,29,59,52,76,46,81,36,50,44,39,89,92,76,65,45,72,65,68,42,44,34,43,32,31,87,57,36,39,41,36,41,31,68,49,94,86,50,102,50,68,47,79,48,72,50,49,76,80,48,68,71,55,32,52,40,39,52,56,50,48,55,51,50,53,51,54,32,58,71,75,102